Protein AF-A0A257MGF4-F1 (afdb_monomer_lite)

Sequence (141 aa):
MSKNPEFARQASEIARHQDAIRSANEDLIKLSQRFGRMVPKLSKLDPSVILNWFSLYNKIKDKAKEADSELDAISCNEQASFNPVLQLQINYYHMQRQRLCFKMEVMDDILGGMMEDLLENGSFEETQKQEMRTALDATME

pLDDT: mean 87.8, std 9.51, range [46.59, 98.0]

Structure (mmCIF, N/CA/C/O backbone):
data_AF-A0A257MGF4-F1
#
_entry.id   AF-A0A257MGF4-F1
#
loop_
_atom_site.group_PDB
_atom_site.id
_atom_site.type_symbol
_atom_site.label_atom_id
_atom_site.label_alt_id
_atom_site.label_comp_id
_atom_site.label_asym_id
_atom_site.label_entity_id
_atom_site.label_seq_id
_atom_site.pdbx_PDB_ins_code
_atom_site.Cartn_x
_atom_site.Cartn_y
_atom_site.Cartn_z
_atom_site.occupancy
_atom_site.B_iso_or_equiv
_atom_site.auth_seq_id
_atom_site.auth_comp_id
_atom_site.auth_asym_id
_atom_site.auth_atom_id
_atom_site.pdbx_PDB_model_num
ATOM 1 N N . MET A 1 1 ? 19.414 3.973 -36.225 1.00 47.19 1 MET A N 1
ATOM 2 C CA . MET A 1 1 ? 19.331 3.429 -34.855 1.00 47.19 1 MET A CA 1
ATOM 3 C C . MET A 1 1 ? 18.597 2.103 -34.924 1.00 47.19 1 MET A C 1
ATOM 5 O O . MET A 1 1 ? 17.394 2.104 -35.157 1.00 47.19 1 MET A O 1
ATOM 9 N N . SER A 1 2 ? 19.329 0.989 -34.848 1.00 46.59 2 SER A N 1
ATOM 10 C CA . SER A 1 2 ? 18.725 -0.340 -34.705 1.00 46.59 2 SER A CA 1
ATOM 11 C C . SER A 1 2 ? 17.820 -0.314 -33.471 1.00 46.59 2 SER A C 1
ATOM 13 O O . SER A 1 2 ? 18.284 0.036 -32.386 1.00 46.59 2 SER A O 1
ATOM 15 N N . LYS A 1 3 ? 16.521 -0.573 -33.646 1.00 58.97 3 LYS A N 1
ATOM 16 C CA . LYS A 1 3 ? 15.574 -0.698 -32.535 1.00 58.97 3 LYS A CA 1
ATOM 17 C C . LYS A 1 3 ? 15.984 -1.946 -31.760 1.00 58.97 3 LYS A C 1
ATOM 19 O O . LYS A 1 3 ? 15.679 -3.037 -32.219 1.00 58.97 3 LYS A O 1
ATOM 24 N N . ASN A 1 4 ? 16.706 -1.796 -30.651 1.00 73.69 4 ASN A N 1
ATOM 25 C CA . ASN A 1 4 ? 17.024 -2.924 -29.784 1.00 73.69 4 ASN A CA 1
ATOM 26 C C . ASN A 1 4 ? 15.715 -3.363 -29.087 1.00 73.69 4 ASN A C 1
ATOM 28 O O . ASN A 1 4 ? 15.204 -2.614 -28.250 1.00 73.69 4 ASN A O 1
ATOM 32 N N . PRO A 1 5 ? 15.120 -4.512 -29.457 1.00 80.12 5 PRO A N 1
ATOM 33 C CA . PRO A 1 5 ? 13.838 -4.945 -28.905 1.00 80.12 5 PRO A CA 1
ATOM 34 C C . PRO A 1 5 ? 13.924 -5.230 -27.400 1.00 80.12 5 PRO A C 1
ATOM 36 O O . PRO A 1 5 ? 12.939 -5.043 -26.690 1.00 80.12 5 PRO A O 1
ATOM 39 N N . GLU A 1 6 ? 15.100 -5.605 -26.894 1.00 81.88 6 GLU A N 1
ATOM 40 C CA . GLU A 1 6 ? 15.320 -5.844 -25.466 1.00 81.88 6 GLU A CA 1
ATOM 41 C C . GLU A 1 6 ? 15.263 -4.545 -24.665 1.00 81.88 6 GLU A C 1
ATOM 43 O O . GLU A 1 6 ? 14.635 -4.506 -23.611 1.00 81.88 6 GLU A O 1
ATOM 48 N N . PHE A 1 7 ? 15.815 -3.457 -25.211 1.00 82.75 7 PHE A N 1
ATOM 49 C CA . PHE A 1 7 ? 15.709 -2.128 -24.608 1.00 82.75 7 PHE A CA 1
ATOM 50 C C . PHE A 1 7 ? 14.246 -1.676 -24.503 1.00 82.75 7 PHE A C 1
ATOM 52 O O . PHE A 1 7 ? 13.819 -1.174 -23.467 1.00 82.75 7 PHE A O 1
ATOM 59 N N . ALA A 1 8 ? 13.458 -1.875 -25.565 1.00 85.44 8 ALA A N 1
ATOM 60 C CA . ALA A 1 8 ? 12.040 -1.517 -25.555 1.00 85.44 8 ALA A CA 1
ATOM 61 C C . ALA A 1 8 ? 11.244 -2.349 -24.532 1.00 85.44 8 ALA A C 1
ATOM 63 O O . ALA A 1 8 ? 10.363 -1.812 -23.856 1.00 85.44 8 ALA A O 1
ATOM 64 N N . ARG A 1 9 ? 11.579 -3.641 -24.392 1.00 88.00 9 ARG A N 1
ATOM 65 C CA . ARG A 1 9 ? 11.005 -4.530 -23.372 1.00 88.00 9 ARG A CA 1
ATOM 66 C C . ARG A 1 9 ? 11.340 -4.045 -21.960 1.00 88.00 9 ARG A C 1
ATOM 68 O O . ARG A 1 9 ? 10.421 -3.834 -21.179 1.00 88.00 9 ARG A O 1
ATOM 75 N N . GLN A 1 10 ? 12.616 -3.787 -21.668 1.00 87.81 10 GLN A N 1
ATOM 76 C CA . GLN A 1 10 ? 13.069 -3.288 -20.362 1.00 87.81 10 GLN A CA 1
ATOM 77 C C . GLN A 1 10 ? 12.411 -1.951 -20.002 1.00 87.81 10 GLN A C 1
ATOM 79 O O . GLN A 1 10 ? 11.887 -1.802 -18.903 1.00 87.81 10 GLN A O 1
ATOM 84 N N . ALA A 1 11 ? 12.365 -0.998 -20.937 1.00 88.50 11 ALA A N 1
ATOM 85 C CA . ALA A 1 11 ? 11.703 0.288 -20.713 1.00 88.50 11 ALA A CA 1
ATOM 86 C C . ALA A 1 11 ? 10.204 0.130 -20.400 1.00 88.50 11 ALA A C 1
ATOM 88 O O . ALA A 1 11 ? 9.669 0.827 -19.540 1.00 88.50 11 ALA A O 1
ATOM 89 N N . SER A 1 12 ? 9.523 -0.799 -21.080 1.00 90.31 12 SER A N 1
ATOM 90 C CA . SER A 1 12 ? 8.103 -1.082 -20.834 1.00 90.31 12 SER A CA 1
ATOM 91 C C . SER A 1 12 ? 7.884 -1.743 -19.471 1.00 90.31 12 SER A C 1
ATOM 93 O O . SER A 1 12 ? 6.926 -1.415 -18.773 1.00 90.31 12 SER A O 1
ATOM 95 N N . GLU A 1 13 ? 8.777 -2.649 -19.069 1.00 90.75 13 GLU A N 1
ATOM 96 C CA . GLU A 1 13 ? 8.736 -3.287 -17.752 1.00 90.75 13 GLU A CA 1
ATOM 97 C C . GLU A 1 13 ? 8.948 -2.259 -16.638 1.00 90.75 13 GLU A C 1
ATOM 99 O O . GLU A 1 13 ? 8.111 -2.165 -15.743 1.00 90.75 13 GLU A O 1
ATOM 104 N N . ILE A 1 14 ? 9.973 -1.405 -16.740 1.00 91.44 14 ILE A N 1
ATOM 105 C CA . ILE A 1 14 ? 10.212 -0.330 -15.765 1.00 91.44 14 ILE A CA 1
ATOM 106 C C . ILE A 1 14 ? 8.999 0.606 -15.677 1.00 91.44 14 ILE A C 1
ATOM 108 O O . ILE A 1 14 ? 8.562 0.934 -14.575 1.00 91.44 14 ILE A O 1
ATOM 112 N N . ALA A 1 15 ? 8.410 0.998 -16.812 1.00 92.62 15 ALA A N 1
ATOM 113 C CA . ALA A 1 15 ? 7.214 1.842 -16.829 1.00 92.62 15 ALA A CA 1
ATOM 114 C C . ALA A 1 15 ? 6.028 1.194 -16.091 1.00 92.62 15 ALA A C 1
ATOM 116 O O . ALA A 1 15 ? 5.336 1.863 -15.324 1.00 92.62 15 ALA A O 1
ATOM 117 N N . ARG A 1 16 ? 5.829 -0.121 -16.244 1.00 94.25 16 ARG A N 1
ATOM 118 C CA . ARG A 1 16 ? 4.799 -0.870 -15.506 1.00 94.25 16 ARG A CA 1
ATOM 119 C C . ARG A 1 16 ? 5.041 -0.827 -13.992 1.00 94.25 16 ARG A C 1
ATOM 121 O O . ARG A 1 16 ? 4.093 -0.608 -13.240 1.00 94.25 16 ARG A O 1
ATOM 128 N N . HIS A 1 17 ? 6.285 -0.983 -13.536 1.00 94.38 17 HIS A N 1
ATOM 129 C CA . HIS A 1 17 ? 6.614 -0.892 -12.105 1.00 94.38 17 HIS A CA 1
ATOM 130 C C . HIS A 1 17 ? 6.450 0.539 -11.567 1.00 94.38 17 HIS A C 1
ATOM 132 O O . HIS A 1 17 ? 5.933 0.736 -10.466 1.00 94.38 17 HIS A O 1
ATOM 138 N N . GLN A 1 18 ? 6.804 1.557 -12.357 1.00 95.06 18 GLN A N 1
ATOM 139 C CA . GLN A 1 18 ? 6.534 2.959 -12.014 1.00 95.06 18 GLN A CA 1
ATOM 140 C C . GLN A 1 18 ? 5.035 3.219 -11.835 1.00 95.06 18 GLN A C 1
ATOM 142 O O . GLN A 1 18 ? 4.634 3.878 -10.873 1.00 95.06 18 GLN A O 1
ATOM 147 N N . ASP A 1 19 ? 4.202 2.680 -12.726 1.00 95.75 19 ASP A N 1
ATOM 148 C CA . ASP A 1 19 ? 2.748 2.786 -12.628 1.00 95.75 19 ASP A CA 1
ATOM 149 C C . ASP A 1 19 ? 2.190 2.067 -11.396 1.00 95.75 19 ASP A C 1
ATOM 151 O O . ASP A 1 19 ? 1.300 2.603 -10.732 1.00 95.75 19 ASP A O 1
ATOM 155 N N . ALA A 1 20 ? 2.748 0.910 -11.032 1.00 96.19 20 ALA A N 1
ATOM 156 C CA . ALA A 1 20 ? 2.378 0.201 -9.810 1.00 96.19 20 ALA A CA 1
ATOM 157 C C . ALA A 1 20 ? 2.660 1.046 -8.554 1.00 96.19 20 ALA A C 1
ATOM 159 O O . ALA A 1 20 ? 1.764 1.248 -7.730 1.00 96.19 20 ALA A O 1
ATOM 160 N N . ILE A 1 21 ? 3.860 1.631 -8.437 1.00 97.06 21 ILE A N 1
ATOM 161 C CA 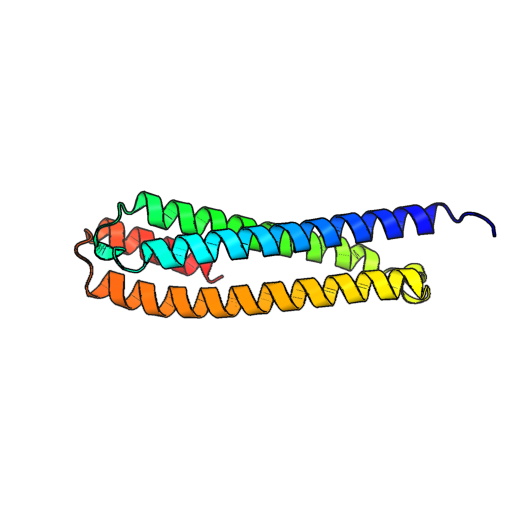. ILE A 1 21 ? 4.219 2.506 -7.307 1.00 97.06 21 ILE A CA 1
ATOM 162 C C . ILE A 1 21 ? 3.412 3.806 -7.305 1.00 97.06 21 ILE A C 1
ATOM 164 O O . ILE A 1 21 ? 3.033 4.306 -6.238 1.00 97.06 21 ILE A O 1
ATOM 168 N N . ARG A 1 22 ? 3.110 4.365 -8.480 1.00 95.88 22 ARG A N 1
ATOM 169 C CA . ARG A 1 22 ? 2.223 5.526 -8.612 1.00 95.88 22 ARG A CA 1
ATOM 170 C C . ARG A 1 22 ? 0.820 5.203 -8.101 1.00 95.88 22 ARG A C 1
ATOM 172 O O . ARG A 1 22 ? 0.294 5.950 -7.277 1.00 95.88 22 ARG A O 1
ATOM 179 N N . SER A 1 23 ? 0.251 4.070 -8.513 1.00 96.69 23 SER A N 1
ATOM 180 C CA . SER A 1 23 ? -1.054 3.606 -8.033 1.00 96.69 23 SER A CA 1
ATOM 181 C C . SER A 1 23 ? -1.046 3.368 -6.522 1.00 96.69 23 SER A C 1
ATOM 183 O O . SER A 1 23 ? -1.961 3.814 -5.837 1.00 96.69 23 SER A O 1
ATOM 185 N N . ALA A 1 24 ? -0.006 2.726 -5.982 1.00 97.56 24 ALA A N 1
ATOM 186 C CA . ALA A 1 24 ? 0.134 2.500 -4.543 1.00 97.56 24 ALA A CA 1
ATOM 187 C C . ALA A 1 24 ? 0.196 3.823 -3.755 1.00 97.56 24 ALA A C 1
ATOM 189 O O . ALA A 1 24 ? -0.445 3.965 -2.714 1.00 97.56 24 ALA A O 1
ATOM 190 N N . ASN A 1 25 ? 0.898 4.831 -4.281 1.00 97.00 25 ASN A N 1
ATOM 191 C CA . ASN A 1 25 ? 0.919 6.181 -3.714 1.00 97.00 25 ASN A CA 1
ATOM 192 C C . ASN A 1 25 ? -0.467 6.836 -3.686 1.00 97.00 25 ASN A C 1
ATOM 194 O O . ASN A 1 25 ? -0.823 7.467 -2.689 1.00 97.00 25 ASN A O 1
ATOM 198 N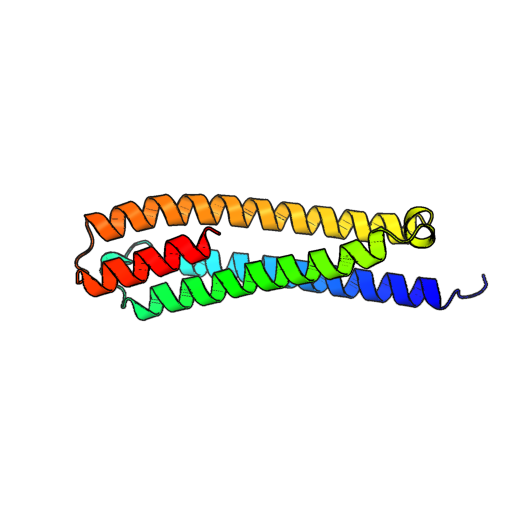 N . GLU A 1 26 ? -1.228 6.737 -4.774 1.00 97.19 26 GLU A N 1
ATOM 199 C CA . GLU A 1 26 ? -2.583 7.289 -4.847 1.00 97.19 26 GLU A CA 1
ATOM 200 C C . GLU A 1 26 ? -3.536 6.576 -3.885 1.00 97.19 26 GLU A C 1
ATOM 202 O O . GLU A 1 26 ? -4.326 7.231 -3.199 1.00 97.19 26 GLU A O 1
ATOM 207 N N . ASP A 1 27 ? -3.439 5.250 -3.802 1.00 97.94 27 ASP A N 1
ATOM 208 C CA . ASP A 1 27 ? -4.232 4.437 -2.885 1.00 97.94 27 ASP A CA 1
ATOM 209 C C . ASP A 1 27 ? -3.916 4.795 -1.429 1.00 97.94 27 ASP A C 1
ATOM 211 O O . ASP A 1 27 ? -4.844 5.016 -0.648 1.00 97.94 27 ASP A O 1
ATOM 215 N N . LEU A 1 28 ? -2.636 4.978 -1.076 1.00 98.00 28 LEU A N 1
ATOM 216 C CA . LEU A 1 28 ? -2.237 5.395 0.271 1.00 98.00 28 LEU A CA 1
ATOM 217 C C . LEU A 1 28 ? -2.772 6.784 0.625 1.00 98.00 28 LEU A C 1
ATOM 219 O O . LEU A 1 28 ? -3.245 6.993 1.738 1.00 98.00 28 LEU A O 1
ATOM 223 N N . ILE A 1 29 ? -2.754 7.731 -0.317 1.00 97.25 29 ILE A N 1
ATOM 224 C CA . ILE A 1 29 ? -3.324 9.072 -0.104 1.00 97.25 29 ILE A CA 1
ATOM 225 C C . ILE A 1 29 ? -4.833 8.986 0.155 1.00 97.25 29 ILE A C 1
ATOM 227 O O . ILE A 1 29 ? -5.351 9.624 1.071 1.00 97.25 29 ILE A O 1
ATOM 231 N N . LYS A 1 30 ? -5.568 8.198 -0.635 1.00 97.88 30 LYS A N 1
ATOM 232 C CA . LYS A 1 30 ? -7.016 8.021 -0.431 1.00 97.88 30 LYS A CA 1
ATOM 233 C C . LYS A 1 30 ? -7.298 7.342 0.909 1.00 97.88 30 LYS A C 1
ATOM 235 O O . LYS A 1 30 ? -8.239 7.720 1.615 1.00 97.88 30 LYS A O 1
ATOM 240 N N . LEU A 1 31 ? -6.482 6.351 1.262 1.00 97.19 31 LEU A N 1
ATOM 241 C CA . LEU A 1 31 ? -6.621 5.582 2.489 1.00 97.19 31 LEU A CA 1
ATOM 242 C C . LEU A 1 31 ? -6.306 6.426 3.732 1.00 97.19 31 LEU A C 1
ATOM 244 O O . LEU A 1 31 ? -7.075 6.374 4.694 1.00 97.19 31 LEU A O 1
ATOM 248 N N . SER A 1 32 ? -5.275 7.274 3.681 1.00 96.19 32 SER A N 1
ATOM 249 C CA . SER A 1 32 ? -4.927 8.217 4.752 1.00 96.19 32 SER A CA 1
ATOM 250 C C . SER A 1 32 ? -5.992 9.299 4.936 1.00 96.19 32 SER A C 1
ATOM 252 O O . SER A 1 32 ? -6.392 9.598 6.058 1.00 96.19 32 SER A O 1
ATOM 254 N N . GLN A 1 33 ? -6.562 9.826 3.849 1.00 96.00 33 GLN A N 1
ATOM 255 C CA . GLN A 1 33 ? -7.702 10.746 3.927 1.00 96.00 33 GLN A CA 1
ATOM 256 C C . GLN A 1 33 ? -8.933 10.084 4.554 1.00 96.00 33 GLN A C 1
ATOM 258 O O . GLN A 1 33 ? -9.666 10.712 5.322 1.00 96.00 33 GLN A O 1
ATOM 263 N N . ARG A 1 34 ? -9.195 8.812 4.220 1.00 94.50 34 ARG A N 1
ATOM 264 C CA . ARG A 1 34 ? -10.267 8.037 4.856 1.00 94.50 34 ARG A CA 1
ATOM 265 C C . ARG A 1 34 ? -9.981 7.849 6.342 1.00 94.50 34 ARG A C 1
ATOM 267 O O . ARG A 1 34 ? -10.898 8.055 7.131 1.00 94.50 34 ARG A O 1
ATOM 274 N N . PHE A 1 35 ? -8.743 7.525 6.704 1.00 92.81 35 PHE A N 1
ATOM 275 C CA . PHE A 1 35 ? -8.309 7.399 8.091 1.00 92.81 35 PHE A CA 1
ATOM 276 C C . PHE A 1 35 ? -8.541 8.690 8.877 1.00 92.81 35 PHE A C 1
ATOM 278 O O . PHE A 1 35 ? -9.243 8.661 9.882 1.00 92.81 35 PHE A O 1
ATOM 285 N N . GLY A 1 36 ? -8.114 9.839 8.345 1.00 92.44 36 GLY A N 1
ATOM 286 C CA . GLY A 1 36 ? -8.350 11.159 8.944 1.00 92.44 36 GLY A CA 1
ATOM 287 C C . GLY A 1 36 ? -9.823 11.444 9.269 1.00 92.44 36 GLY A C 1
ATOM 288 O O . GLY A 1 36 ? -10.133 12.058 10.284 1.00 92.44 36 GLY A O 1
ATOM 289 N N . ARG A 1 37 ? -10.761 10.945 8.450 1.00 92.00 37 ARG A N 1
ATOM 290 C CA . ARG A 1 37 ? -12.214 11.054 8.705 1.00 92.00 37 ARG A CA 1
ATOM 291 C C . ARG A 1 37 ? -12.744 10.044 9.729 1.00 92.00 37 ARG A C 1
ATOM 293 O O . ARG A 1 37 ? -13.843 10.232 10.255 1.00 92.00 37 ARG A O 1
ATOM 300 N N . MET A 1 38 ? -12.025 8.950 9.961 1.00 89.56 38 MET A N 1
ATOM 301 C CA . MET A 1 38 ? -12.363 7.922 10.948 1.00 89.56 38 MET A CA 1
ATOM 302 C C . MET A 1 38 ? -11.859 8.287 12.346 1.00 89.56 38 MET A C 1
ATOM 304 O O . MET A 1 38 ? -12.590 8.052 13.305 1.00 89.56 38 MET A O 1
ATOM 308 N N . VAL A 1 39 ? -10.683 8.920 12.448 1.00 87.19 39 VAL A N 1
ATOM 309 C CA . VAL A 1 39 ? -10.008 9.278 13.712 1.00 87.19 39 VAL A CA 1
ATOM 310 C C . VAL A 1 39 ? -10.943 9.869 14.779 1.00 87.19 39 VAL A C 1
ATOM 312 O O . VAL A 1 39 ? -10.995 9.315 15.874 1.00 87.19 39 VAL A O 1
ATOM 315 N N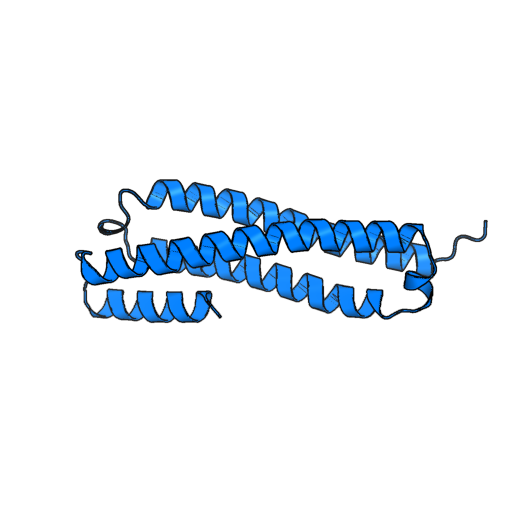 . PRO A 1 40 ? -11.771 10.900 14.506 1.00 86.56 40 PRO A N 1
ATOM 316 C CA . PRO A 1 40 ? -12.554 11.553 15.565 1.00 86.56 40 PRO A CA 1
ATOM 317 C C . PRO A 1 40 ? -13.657 10.680 16.177 1.00 86.56 40 PRO A C 1
ATOM 319 O O . PRO A 1 40 ? -14.271 11.051 17.174 1.00 86.56 40 PRO A O 1
ATOM 322 N N . LYS A 1 41 ? -13.973 9.548 15.544 1.00 87.25 41 LYS A N 1
ATOM 323 C CA . LYS A 1 41 ? -15.060 8.647 15.936 1.00 87.25 41 LYS A CA 1
ATOM 324 C C . LYS A 1 41 ? -14.587 7.212 16.123 1.00 87.25 41 LYS A C 1
ATOM 326 O O . LYS A 1 41 ? -15.428 6.321 16.179 1.00 87.25 41 LYS A O 1
ATOM 331 N N . LEU A 1 42 ? -13.275 6.988 16.194 1.00 82.81 42 LEU A N 1
ATOM 332 C CA . LEU A 1 42 ? -12.693 5.656 16.076 1.00 82.81 42 LEU A CA 1
ATOM 333 C C . LEU A 1 42 ? -13.166 4.717 17.195 1.00 82.81 42 LEU A C 1
ATOM 335 O O . LEU A 1 42 ? -13.552 3.600 16.890 1.00 82.81 42 LEU A O 1
ATOM 339 N N . SER A 1 43 ? -13.326 5.212 18.428 1.00 80.56 43 SER A N 1
ATOM 340 C CA . SER A 1 43 ? -13.896 4.462 19.567 1.00 80.56 43 SER A CA 1
ATOM 341 C C . SER A 1 43 ? -15.364 4.042 19.412 1.00 80.56 43 SER A C 1
ATOM 343 O O . SER A 1 43 ? -15.857 3.226 20.185 1.00 80.56 43 SER A O 1
ATOM 345 N N . LYS A 1 44 ? -16.078 4.618 18.440 1.00 83.38 44 LYS A N 1
ATOM 346 C CA . LYS A 1 44 ? -17.487 4.330 18.131 1.00 83.38 44 LYS A CA 1
ATOM 347 C C . LYS A 1 44 ? -17.652 3.601 16.798 1.00 83.38 44 LYS A C 1
ATOM 349 O O . LYS A 1 44 ? -18.784 3.367 16.378 1.00 83.38 44 LYS A O 1
ATOM 354 N N . LEU A 1 45 ? -16.557 3.343 16.081 1.00 84.50 45 LEU A N 1
ATOM 355 C CA . LEU A 1 45 ? -16.617 2.603 14.829 1.00 84.50 45 LEU A CA 1
ATOM 356 C C . LEU A 1 45 ? -16.804 1.123 15.111 1.00 84.50 45 LEU A C 1
ATOM 358 O O . LEU A 1 45 ? -16.323 0.595 16.105 1.00 84.50 45 LEU A O 1
ATOM 362 N N . ASP A 1 46 ? -17.476 0.458 14.183 1.00 87.69 46 ASP A N 1
ATOM 363 C CA . ASP A 1 46 ? -17.491 -0.992 14.163 1.00 87.69 46 ASP A CA 1
ATOM 364 C C . ASP A 1 46 ? -16.057 -1.515 13.916 1.00 87.69 46 ASP A C 1
ATOM 366 O O . ASP A 1 46 ? -15.400 -1.032 12.980 1.00 87.69 46 ASP A O 1
ATOM 370 N N . PRO A 1 47 ? -15.559 -2.483 14.710 1.00 87.00 47 PRO A N 1
ATOM 371 C CA . PRO A 1 47 ? -14.215 -3.041 14.549 1.00 87.00 47 PRO A CA 1
ATOM 372 C C . PRO A 1 47 ? -13.914 -3.535 13.130 1.00 87.00 47 PRO A C 1
ATOM 374 O O . PRO A 1 47 ? -12.799 -3.355 12.637 1.00 87.00 47 PRO A O 1
ATOM 377 N N . SER A 1 48 ? -14.909 -4.068 12.410 1.00 90.25 48 SER A N 1
ATOM 378 C CA . SER A 1 48 ? -14.733 -4.538 11.028 1.00 90.25 48 SER A CA 1
ATOM 379 C C . SER A 1 48 ? -14.295 -3.425 10.073 1.00 90.25 48 SER A C 1
ATOM 381 O O . SER A 1 48 ? -13.573 -3.678 9.108 1.00 90.25 48 SER A O 1
ATOM 383 N N . VAL A 1 49 ? -14.674 -2.172 10.345 1.00 91.19 49 VAL A N 1
ATOM 384 C CA . VAL A 1 49 ? -14.261 -1.015 9.541 1.00 91.19 49 VAL A CA 1
ATOM 385 C C . VAL A 1 49 ? -12.766 -0.751 9.707 1.00 91.19 49 VAL A C 1
ATOM 387 O O . VAL A 1 49 ? -12.098 -0.421 8.723 1.00 91.19 49 VAL A O 1
ATOM 390 N N . ILE A 1 50 ? -12.256 -0.913 10.929 1.00 89.06 50 ILE A N 1
ATOM 391 C CA . ILE A 1 50 ? -10.846 -0.729 11.289 1.00 89.06 50 ILE A CA 1
ATOM 392 C C . ILE A 1 50 ? -10.018 -1.865 10.678 1.00 89.06 50 ILE A C 1
ATOM 394 O O . ILE A 1 50 ? -9.067 -1.607 9.944 1.00 89.06 50 ILE A O 1
ATOM 398 N N . LEU A 1 51 ? -10.450 -3.115 10.858 1.00 91.06 51 LEU A N 1
ATOM 399 C CA . LEU A 1 51 ? -9.792 -4.294 10.284 1.00 91.06 51 LEU A CA 1
ATOM 400 C C . LEU A 1 51 ? -9.763 -4.259 8.751 1.00 91.06 51 LEU A C 1
ATOM 402 O O . LEU A 1 51 ? -8.738 -4.536 8.127 1.00 91.06 51 LEU A O 1
ATOM 406 N N . ASN A 1 52 ? -10.862 -3.843 8.115 1.00 94.81 52 ASN A N 1
ATOM 407 C CA . ASN A 1 52 ? -10.882 -3.648 6.668 1.00 94.81 52 ASN A CA 1
ATOM 408 C C . ASN A 1 52 ? -9.907 -2.542 6.231 1.00 94.81 52 ASN A C 1
ATOM 410 O O . ASN A 1 52 ? -9.319 -2.633 5.154 1.00 94.81 52 ASN A O 1
ATOM 414 N N . TRP A 1 53 ? -9.741 -1.486 7.030 1.00 95.00 53 TRP A N 1
ATOM 415 C CA . TRP A 1 53 ? -8.754 -0.450 6.739 1.00 95.00 53 TRP A CA 1
ATOM 416 C C . TRP A 1 53 ? -7.326 -1.014 6.796 1.00 95.00 53 TRP A C 1
ATOM 418 O O . TRP A 1 53 ? -6.582 -0.803 5.839 1.00 95.00 53 TRP A O 1
ATOM 428 N N . PHE A 1 54 ? -6.984 -1.810 7.819 1.00 94.31 54 PHE A N 1
ATOM 429 C CA . PHE A 1 54 ? -5.688 -2.502 7.901 1.00 94.31 54 PHE A CA 1
ATOM 430 C C . PHE A 1 54 ? -5.447 -3.420 6.700 1.00 94.31 54 PHE A C 1
ATOM 432 O O . PHE A 1 54 ? -4.400 -3.348 6.064 1.00 94.31 54 PHE A O 1
ATOM 439 N N . SER A 1 55 ? -6.450 -4.209 6.300 1.00 95.94 55 SER A N 1
ATOM 440 C CA . SER A 1 55 ? -6.349 -5.067 5.111 1.00 95.94 55 SER A CA 1
ATOM 441 C C . SER A 1 55 ? -6.048 -4.274 3.833 1.00 95.94 55 SER A C 1
ATOM 443 O O . SER A 1 55 ? -5.237 -4.698 3.009 1.00 95.94 55 SER A O 1
ATOM 445 N N . LEU A 1 56 ? -6.686 -3.113 3.650 1.00 97.31 56 LEU A N 1
ATOM 446 C CA . LEU A 1 56 ? -6.410 -2.244 2.505 1.00 97.31 56 LEU A CA 1
ATOM 447 C C . LEU A 1 56 ? -5.002 -1.655 2.564 1.00 97.31 56 LEU A C 1
ATOM 449 O O . LEU A 1 56 ? -4.364 -1.540 1.521 1.00 97.31 56 LEU A O 1
ATOM 453 N N . TYR A 1 57 ? -4.524 -1.300 3.754 1.00 97.38 57 TYR A N 1
ATOM 454 C CA . TYR A 1 57 ? -3.182 -0.766 3.929 1.00 97.38 57 TYR A CA 1
ATOM 455 C C . TYR A 1 57 ? -2.110 -1.822 3.623 1.00 97.38 57 TYR A C 1
ATOM 457 O O . TYR A 1 57 ? -1.226 -1.562 2.807 1.00 97.38 57 TYR A O 1
ATOM 465 N N . ASN A 1 58 ? -2.266 -3.047 4.133 1.00 96.44 58 ASN A N 1
ATOM 466 C CA . ASN A 1 58 ? -1.367 -4.165 3.825 1.00 96.44 58 ASN A CA 1
ATOM 467 C C . ASN A 1 58 ? -1.324 -4.479 2.329 1.00 96.44 58 ASN A C 1
ATOM 469 O O . ASN A 1 58 ? -0.243 -4.590 1.765 1.00 96.44 58 ASN A O 1
ATOM 473 N N . LYS A 1 59 ? -2.467 -4.453 1.628 1.00 96.94 59 LYS A N 1
ATOM 474 C CA . LYS A 1 59 ? -2.485 -4.601 0.159 1.00 96.94 59 LYS A CA 1
ATOM 475 C C . LYS A 1 59 ? -1.647 -3.546 -0.570 1.00 96.94 59 LYS A C 1
ATOM 477 O O . LYS A 1 59 ? -1.148 -3.817 -1.659 1.00 96.94 59 LYS A O 1
ATOM 482 N N . ILE A 1 60 ? -1.521 -2.335 -0.027 1.00 97.31 60 ILE A N 1
ATOM 483 C CA . ILE A 1 60 ? -0.661 -1.293 -0.606 1.00 97.31 60 ILE A CA 1
ATOM 484 C C . ILE A 1 60 ? 0.812 -1.612 -0.323 1.00 97.31 60 ILE A C 1
ATOM 486 O O . ILE A 1 60 ? 1.630 -1.486 -1.237 1.00 97.31 60 ILE A O 1
ATOM 490 N N . LYS A 1 61 ? 1.147 -2.049 0.903 1.00 95.31 61 LYS A N 1
ATOM 491 C CA . LYS A 1 61 ? 2.502 -2.507 1.262 1.00 95.31 61 LYS A CA 1
ATOM 492 C C . LYS A 1 61 ? 2.938 -3.667 0.361 1.00 95.31 61 LYS A C 1
ATOM 494 O O . LYS A 1 61 ? 4.022 -3.607 -0.212 1.00 95.31 61 LYS A O 1
ATOM 499 N N . ASP A 1 62 ? 2.071 -4.657 0.163 1.00 94.88 62 ASP A N 1
ATOM 500 C CA . ASP A 1 62 ? 2.336 -5.842 -0.658 1.00 94.88 62 ASP A CA 1
ATOM 501 C C . ASP A 1 62 ? 2.608 -5.474 -2.118 1.00 94.88 62 ASP A C 1
ATOM 503 O O . ASP A 1 62 ? 3.632 -5.870 -2.667 1.00 94.88 62 ASP A O 1
ATOM 507 N N . LYS A 1 63 ? 1.759 -4.632 -2.727 1.00 93.69 63 LYS A N 1
ATOM 508 C CA . LYS A 1 63 ? 1.981 -4.131 -4.096 1.00 93.69 63 LYS A CA 1
ATOM 509 C C . LYS A 1 63 ? 3.321 -3.409 -4.246 1.00 93.69 63 LYS A C 1
ATOM 511 O O . LYS A 1 63 ? 3.960 -3.510 -5.289 1.00 93.69 63 LYS A O 1
ATOM 516 N N . ALA A 1 64 ? 3.732 -2.644 -3.233 1.00 94.12 64 ALA A N 1
ATOM 517 C CA . ALA A 1 64 ? 5.013 -1.947 -3.257 1.00 94.12 64 ALA A CA 1
ATOM 518 C C . ALA A 1 64 ? 6.196 -2.923 -3.139 1.00 94.12 64 ALA A C 1
ATOM 520 O O . ALA A 1 64 ? 7.155 -2.795 -3.894 1.00 94.12 64 ALA A O 1
ATOM 521 N N . LYS A 1 65 ? 6.101 -3.918 -2.243 1.00 93.44 65 LYS A N 1
ATOM 522 C CA . LYS A 1 65 ? 7.104 -4.986 -2.077 1.00 93.44 65 LYS A CA 1
ATOM 523 C C . LYS A 1 65 ? 7.246 -5.839 -3.349 1.00 93.44 65 LYS A C 1
ATOM 525 O O . LYS A 1 65 ? 8.363 -6.176 -3.741 1.00 93.44 65 LYS A O 1
ATOM 530 N N . GLU A 1 66 ? 6.133 -6.161 -4.010 1.00 93.00 66 GLU A N 1
ATOM 531 C CA . GLU A 1 66 ? 6.115 -6.896 -5.283 1.00 93.00 66 GLU A CA 1
ATOM 532 C C . GLU A 1 66 ? 6.810 -6.096 -6.393 1.00 93.00 66 GLU A C 1
ATOM 534 O O . GLU A 1 66 ? 7.718 -6.612 -7.042 1.00 93.00 66 GLU A O 1
ATOM 539 N N . ALA A 1 67 ? 6.462 -4.813 -6.548 1.00 92.00 67 ALA A N 1
ATOM 540 C CA . ALA A 1 67 ? 7.086 -3.947 -7.545 1.00 92.00 67 ALA A CA 1
ATOM 541 C C . ALA A 1 67 ? 8.605 -3.792 -7.337 1.00 92.00 67 ALA A C 1
ATOM 543 O O . ALA A 1 67 ? 9.345 -3.778 -8.321 1.00 92.00 67 ALA A O 1
ATOM 544 N N . ASP A 1 68 ? 9.073 -3.722 -6.083 1.00 90.56 68 ASP A N 1
ATOM 545 C CA . ASP 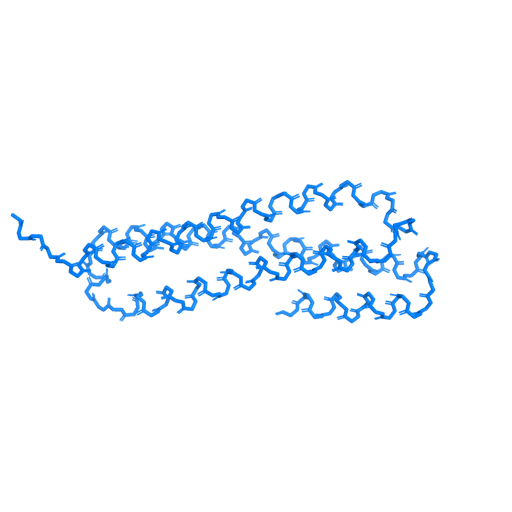A 1 68 ? 10.508 -3.673 -5.769 1.00 90.56 68 ASP A CA 1
ATOM 546 C C . ASP A 1 68 ? 11.213 -4.971 -6.170 1.00 90.56 68 ASP A C 1
ATOM 548 O O . ASP A 1 68 ? 12.221 -4.938 -6.872 1.00 90.56 68 ASP A O 1
ATOM 552 N N . SER A 1 69 ? 10.643 -6.114 -5.778 1.00 89.00 69 SER A N 1
ATOM 553 C CA . SER A 1 69 ? 11.222 -7.434 -6.054 1.00 89.00 69 SER A CA 1
ATOM 554 C C . SER A 1 69 ? 11.371 -7.687 -7.558 1.00 89.00 69 SER A C 1
ATOM 556 O O . SER A 1 69 ? 12.369 -8.250 -8.009 1.00 89.00 69 SER A O 1
ATOM 558 N N . GLU A 1 70 ? 10.386 -7.256 -8.351 1.00 87.19 70 GLU A N 1
ATOM 559 C CA . GLU A 1 70 ? 10.431 -7.376 -9.808 1.00 87.19 70 GLU A CA 1
ATOM 560 C C . GLU A 1 70 ? 11.416 -6.382 -10.453 1.00 87.19 70 GLU A C 1
ATOM 562 O O . GLU A 1 70 ? 12.088 -6.733 -11.427 1.00 87.19 70 GLU A O 1
ATOM 567 N N . LEU A 1 71 ? 11.541 -5.158 -9.922 1.00 86.38 71 LEU A N 1
ATOM 568 C CA . LEU A 1 71 ? 12.472 -4.163 -10.461 1.00 86.38 71 LEU A CA 1
ATOM 569 C C . LEU A 1 71 ? 13.935 -4.474 -10.123 1.00 86.38 71 LEU A C 1
ATOM 571 O O . LEU A 1 71 ? 14.811 -4.204 -10.950 1.00 86.38 71 LEU A O 1
ATOM 575 N N . ASP A 1 72 ? 14.223 -5.050 -8.957 1.00 83.62 72 ASP A N 1
ATOM 576 C CA . ASP A 1 72 ? 15.583 -5.452 -8.574 1.00 83.62 72 ASP A CA 1
ATOM 577 C C . ASP A 1 72 ? 16.176 -6.426 -9.602 1.00 83.62 72 ASP A C 1
ATOM 579 O O . ASP A 1 72 ? 17.316 -6.261 -10.044 1.00 83.62 72 ASP A O 1
ATOM 583 N N . ALA A 1 73 ? 15.365 -7.365 -10.102 1.00 79.31 73 ALA A N 1
ATOM 584 C CA . ALA A 1 73 ? 15.767 -8.286 -11.165 1.00 79.31 73 ALA A CA 1
ATOM 585 C C . ALA A 1 73 ? 16.171 -7.567 -12.471 1.00 79.31 73 ALA A C 1
ATOM 587 O O . ALA A 1 73 ? 17.048 -8.042 -13.198 1.00 79.31 73 ALA A O 1
ATOM 588 N N . ILE A 1 74 ? 15.560 -6.416 -12.772 1.00 75.81 74 ILE A N 1
ATOM 589 C CA . ILE A 1 74 ? 15.860 -5.595 -13.957 1.00 75.81 74 ILE A CA 1
ATOM 590 C C . ILE A 1 74 ? 17.085 -4.706 -13.705 1.00 75.81 74 ILE A C 1
ATOM 592 O O . ILE A 1 74 ? 17.925 -4.546 -14.592 1.00 75.81 74 ILE A O 1
ATOM 596 N N . SER A 1 75 ? 17.210 -4.156 -12.498 1.00 70.12 75 SER A N 1
ATOM 597 C CA . SER A 1 75 ? 18.275 -3.220 -12.115 1.00 70.12 75 SER A CA 1
ATOM 598 C C . SER A 1 75 ? 19.640 -3.899 -11.974 1.00 70.12 75 SER A C 1
ATOM 600 O O . SER A 1 75 ? 20.671 -3.273 -12.207 1.00 70.12 75 SER A O 1
ATOM 602 N N . CYS A 1 76 ? 19.671 -5.200 -11.670 1.00 70.62 76 CYS A N 1
ATOM 603 C CA . CYS A 1 76 ? 20.899 -6.000 -11.676 1.00 70.62 76 CYS A CA 1
ATOM 604 C C . CYS A 1 76 ? 21.415 -6.346 -13.089 1.00 70.62 76 CYS A C 1
ATOM 606 O O . CYS A 1 76 ? 22.479 -6.951 -13.216 1.00 70.62 76 CYS A O 1
ATOM 608 N N . ASN A 1 77 ? 20.698 -5.984 -14.159 1.00 74.50 77 ASN A N 1
ATOM 609 C CA . ASN A 1 77 ? 21.148 -6.219 -15.529 1.00 74.50 77 ASN A CA 1
ATOM 610 C C . ASN A 1 77 ? 22.136 -5.126 -15.974 1.00 74.50 77 ASN A C 1
ATOM 612 O O . ASN A 1 77 ? 21.753 -3.972 -16.167 1.00 74.50 77 ASN A O 1
ATOM 616 N N . GLU A 1 78 ? 23.397 -5.502 -16.213 1.00 66.50 78 GLU A N 1
ATOM 617 C CA . GLU A 1 78 ? 24.469 -4.584 -16.627 1.00 66.50 78 GLU A CA 1
ATOM 618 C C . GLU A 1 78 ? 24.082 -3.703 -17.829 1.00 66.50 78 GLU A C 1
ATOM 620 O O . GLU A 1 78 ? 24.403 -2.516 -17.856 1.00 66.50 78 GLU A O 1
ATOM 625 N N . GLN A 1 79 ? 23.326 -4.225 -18.800 1.00 67.69 79 GLN A N 1
ATOM 626 C CA . GLN A 1 79 ? 22.920 -3.447 -19.977 1.00 67.69 79 GLN A CA 1
ATOM 627 C C . GLN A 1 79 ? 21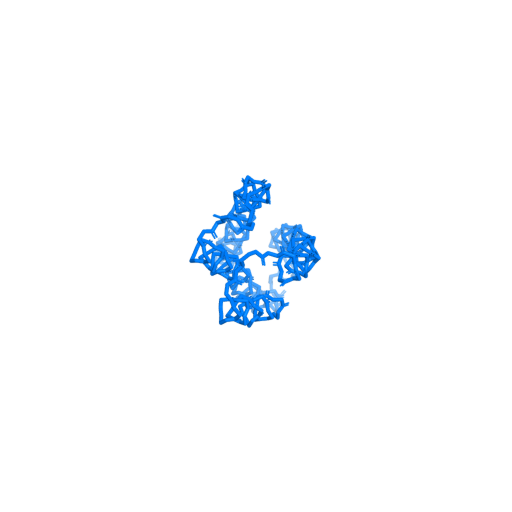.931 -2.321 -19.648 1.00 67.69 79 GLN A C 1
ATOM 629 O O . GLN A 1 79 ? 21.983 -1.258 -20.275 1.00 67.69 79 GLN A O 1
ATOM 634 N N . ALA A 1 80 ? 21.052 -2.531 -18.665 1.00 65.31 80 ALA A N 1
ATOM 635 C CA . ALA A 1 80 ? 20.149 -1.493 -18.178 1.00 65.31 80 ALA A CA 1
ATOM 636 C C . ALA A 1 80 ? 20.928 -0.429 -17.391 1.00 65.31 80 ALA A C 1
ATOM 638 O O . ALA A 1 80 ? 20.696 0.769 -17.564 1.00 65.31 80 ALA A O 1
ATOM 639 N N . SER A 1 81 ? 21.925 -0.869 -16.621 1.00 68.06 81 SER A N 1
ATOM 640 C CA . SER A 1 81 ? 22.791 -0.017 -15.808 1.00 68.06 81 SER A CA 1
ATOM 641 C C . SER A 1 81 ? 23.708 0.892 -16.620 1.00 68.06 81 SER A C 1
ATOM 643 O O . SER A 1 81 ? 24.069 1.949 -16.124 1.00 68.06 81 SER A O 1
ATOM 645 N N . PHE A 1 82 ? 24.072 0.557 -17.860 1.00 74.94 82 PHE A N 1
ATOM 646 C CA . PHE A 1 82 ? 24.880 1.446 -18.713 1.00 74.94 82 PHE A CA 1
ATOM 647 C C . PHE A 1 82 ? 24.050 2.316 -19.666 1.00 74.94 82 PHE A C 1
ATOM 649 O O . PHE A 1 82 ? 24.610 3.157 -20.373 1.00 74.94 82 PHE A O 1
ATOM 656 N N . ASN A 1 83 ? 22.722 2.150 -19.699 1.00 85.31 83 ASN A N 1
ATOM 657 C CA . ASN A 1 83 ? 21.855 2.944 -20.558 1.00 85.31 83 ASN A CA 1
ATOM 658 C C . ASN A 1 83 ? 21.297 4.181 -19.821 1.00 85.31 83 ASN A C 1
ATOM 660 O O . ASN A 1 83 ? 20.492 4.023 -18.901 1.00 85.31 83 ASN A O 1
ATOM 664 N N . PRO A 1 84 ? 21.611 5.417 -20.262 1.00 87.00 84 PRO A N 1
ATOM 665 C CA . PRO A 1 84 ? 21.171 6.630 -19.568 1.00 87.00 84 PRO A CA 1
ATOM 666 C C . PRO A 1 84 ? 19.649 6.792 -19.468 1.00 87.00 84 PRO A C 1
ATOM 668 O O . PRO A 1 84 ? 19.147 7.354 -18.498 1.00 87.00 84 PRO A O 1
ATOM 671 N N . VAL A 1 85 ? 18.895 6.310 -20.461 1.00 88.00 85 VAL A N 1
ATOM 672 C CA . VAL A 1 85 ? 17.429 6.428 -20.474 1.00 88.00 85 VAL A CA 1
ATOM 673 C C . VAL A 1 85 ? 16.804 5.462 -19.472 1.00 88.00 85 VAL A C 1
ATOM 675 O O . VAL A 1 85 ? 15.928 5.867 -18.711 1.00 88.00 85 VAL A O 1
ATOM 678 N N . LEU A 1 86 ? 17.273 4.210 -19.430 1.00 87.50 86 LEU A N 1
ATOM 679 C CA . LEU A 1 86 ? 16.781 3.231 -18.454 1.00 87.50 86 LEU A CA 1
ATOM 680 C C . LEU A 1 86 ? 17.182 3.632 -17.035 1.00 87.50 86 LEU A C 1
ATOM 682 O O . LEU A 1 86 ? 16.341 3.586 -16.144 1.00 87.50 86 LEU A O 1
ATOM 686 N N . GLN A 1 87 ? 18.405 4.134 -16.835 1.00 88.31 87 GLN A N 1
ATOM 687 C CA . GLN A 1 87 ? 18.821 4.692 -15.547 1.00 88.31 87 GLN A CA 1
ATOM 688 C C . GLN A 1 87 ? 17.908 5.830 -15.079 1.00 88.31 87 GLN A C 1
ATOM 690 O O . GLN A 1 87 ? 17.506 5.853 -13.920 1.00 88.31 87 GLN A O 1
ATOM 695 N N . LEU A 1 88 ? 17.542 6.770 -15.960 1.00 90.94 88 LEU A N 1
ATOM 696 C CA . LEU A 1 88 ? 16.603 7.842 -15.608 1.00 90.94 88 LEU A CA 1
ATOM 697 C C . LEU A 1 88 ? 15.239 7.289 -15.170 1.00 90.94 88 LEU A C 1
ATOM 699 O O . LEU A 1 88 ? 14.653 7.795 -14.213 1.00 90.94 88 LEU A O 1
ATOM 703 N N . GLN A 1 89 ? 14.743 6.243 -15.834 1.00 91.56 89 GLN A N 1
ATOM 704 C CA . GLN A 1 89 ? 13.487 5.592 -15.458 1.00 91.56 89 GLN A CA 1
ATOM 705 C C . GLN A 1 89 ? 13.600 4.847 -14.116 1.00 91.56 89 GLN A C 1
ATOM 707 O O . GLN A 1 89 ? 12.724 4.988 -13.262 1.00 91.56 89 GLN A O 1
ATOM 712 N N . ILE A 1 90 ? 14.689 4.118 -13.885 1.00 90.69 90 ILE A N 1
ATOM 713 C CA . ILE A 1 90 ? 14.959 3.438 -12.609 1.00 90.69 90 ILE A CA 1
ATOM 714 C C . ILE A 1 90 ? 15.068 4.465 -11.469 1.00 90.69 90 ILE A C 1
ATOM 716 O O . ILE A 1 90 ? 14.415 4.332 -10.437 1.00 90.69 90 ILE A O 1
ATOM 720 N N . ASN A 1 91 ? 15.784 5.570 -11.680 1.00 91.38 91 ASN A N 1
ATOM 721 C CA . ASN A 1 91 ? 15.892 6.647 -10.693 1.00 91.38 91 ASN A CA 1
ATOM 722 C C . ASN A 1 91 ? 14.534 7.292 -10.386 1.00 91.38 91 ASN A C 1
ATOM 724 O O . ASN A 1 91 ? 14.221 7.565 -9.226 1.00 91.38 91 ASN A O 1
ATOM 728 N N . TYR A 1 92 ? 13.703 7.514 -11.409 1.00 93.06 92 TYR A N 1
ATOM 729 C CA . TYR A 1 92 ? 12.345 8.015 -11.204 1.00 93.06 92 TYR A CA 1
ATOM 730 C C . TYR A 1 92 ? 11.502 7.044 -10.369 1.00 93.06 92 TYR A C 1
ATOM 732 O O . TYR A 1 92 ? 10.794 7.484 -9.461 1.00 93.06 92 TYR A O 1
ATOM 740 N N . TYR A 1 93 ? 11.613 5.737 -10.628 1.00 94.69 93 TYR A N 1
ATOM 741 C CA . TYR A 1 93 ? 10.978 4.717 -9.796 1.00 94.69 93 TYR A CA 1
ATOM 742 C C . TYR A 1 93 ? 11.426 4.844 -8.336 1.00 94.69 93 TYR A C 1
ATOM 744 O O . TYR A 1 93 ? 10.577 4.989 -7.455 1.00 94.69 93 TYR A O 1
ATOM 752 N N . HIS A 1 94 ? 12.739 4.870 -8.076 1.00 93.12 94 HIS A N 1
ATOM 753 C CA . HIS A 1 94 ? 13.268 4.952 -6.712 1.00 93.12 94 HIS A CA 1
ATOM 754 C C . HIS A 1 94 ? 12.793 6.211 -5.983 1.00 93.12 94 HIS A C 1
ATOM 756 O O . HIS A 1 94 ? 12.427 6.139 -4.812 1.00 93.12 94 HIS A O 1
ATOM 762 N N . MET A 1 95 ? 12.700 7.349 -6.677 1.00 94.94 95 MET A N 1
ATOM 763 C CA . MET A 1 95 ? 12.156 8.580 -6.098 1.00 94.94 95 MET A CA 1
ATOM 764 C C . MET A 1 95 ? 10.683 8.421 -5.681 1.00 94.94 95 MET A C 1
ATOM 766 O O . MET A 1 95 ? 10.292 8.833 -4.585 1.00 94.94 95 MET A O 1
ATOM 770 N N . GLN A 1 96 ? 9.845 7.818 -6.534 1.00 95.00 96 GLN A N 1
ATOM 771 C CA . GLN A 1 96 ? 8.437 7.558 -6.197 1.00 95.00 96 GLN A CA 1
ATOM 772 C C . GLN A 1 96 ? 8.303 6.540 -5.062 1.00 95.00 96 GLN A C 1
ATOM 774 O O . GLN A 1 96 ? 7.416 6.673 -4.212 1.00 95.00 96 GLN A O 1
ATOM 779 N N . ARG A 1 97 ? 9.198 5.550 -5.033 1.00 95.56 97 ARG A N 1
ATOM 780 C CA . ARG A 1 97 ? 9.242 4.517 -4.005 1.00 95.56 97 ARG A CA 1
ATOM 781 C C . ARG A 1 97 ? 9.633 5.086 -2.649 1.00 95.56 97 ARG A C 1
ATOM 783 O O . ARG A 1 97 ? 8.918 4.854 -1.681 1.00 95.56 97 ARG A O 1
ATOM 790 N N . GLN A 1 98 ? 10.683 5.901 -2.586 1.00 95.50 98 GLN A N 1
ATOM 791 C CA . GLN A 1 98 ? 11.106 6.574 -1.357 1.00 95.50 98 GLN A CA 1
ATOM 792 C C . GLN A 1 98 ? 9.987 7.458 -0.794 1.00 95.50 98 GLN A C 1
ATOM 794 O O . GLN A 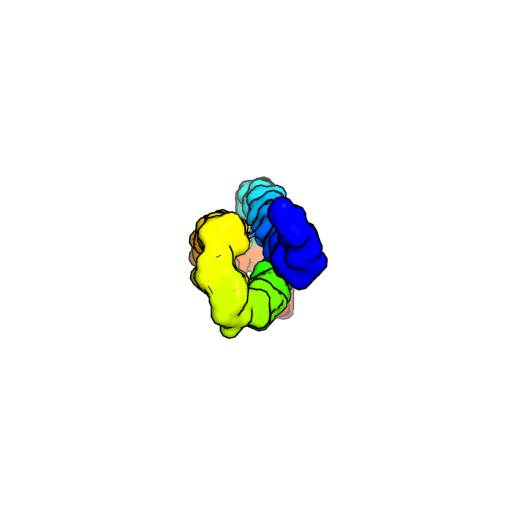1 98 ? 9.709 7.439 0.403 1.00 95.50 98 GLN A O 1
ATOM 799 N N . ARG A 1 99 ? 9.280 8.187 -1.666 1.00 95.56 99 ARG A N 1
ATOM 800 C CA . ARG A 1 99 ? 8.116 8.986 -1.264 1.00 95.56 99 ARG A CA 1
ATOM 801 C C . ARG A 1 99 ? 6.975 8.129 -0.707 1.00 95.56 99 ARG A C 1
ATOM 803 O O . ARG A 1 99 ? 6.252 8.601 0.168 1.00 95.56 99 ARG A O 1
ATOM 810 N N . LEU A 1 100 ? 6.784 6.915 -1.226 1.00 96.69 100 LEU A N 1
ATOM 811 C CA . LEU A 1 100 ? 5.812 5.963 -0.693 1.00 96.69 100 LEU A CA 1
ATOM 812 C C . LEU A 1 100 ? 6.240 5.453 0.686 1.00 96.69 100 LEU A C 1
ATOM 814 O O . LEU A 1 100 ? 5.428 5.529 1.602 1.00 96.69 100 LEU A O 1
ATOM 818 N N . CYS A 1 101 ? 7.499 5.010 0.835 1.00 95.62 101 CYS A N 1
ATOM 819 C CA . CYS A 1 101 ? 8.058 4.549 2.114 1.00 95.62 101 CYS A CA 1
ATOM 820 C C . CYS A 1 101 ? 7.863 5.597 3.201 1.00 95.62 101 CYS A C 1
ATOM 822 O O . CYS A 1 101 ? 7.276 5.302 4.228 1.00 95.62 101 CYS A O 1
ATOM 824 N N . PHE A 1 102 ? 8.246 6.844 2.924 1.00 96.25 102 PHE A N 1
ATOM 825 C CA . PHE A 1 102 ? 8.117 7.929 3.891 1.00 96.25 102 PHE A CA 1
ATOM 826 C C . PHE A 1 102 ? 6.669 8.129 4.369 1.00 96.25 102 PHE A C 1
ATOM 828 O O . PHE A 1 102 ? 6.412 8.358 5.544 1.00 96.25 102 PHE A O 1
ATOM 835 N N . LYS A 1 103 ? 5.686 8.035 3.465 1.00 96.56 103 LYS A N 1
ATOM 836 C CA . LYS A 1 103 ? 4.270 8.134 3.854 1.00 96.56 103 LYS A CA 1
ATOM 837 C C . LYS A 1 103 ? 3.796 6.919 4.650 1.00 96.56 103 LYS A C 1
ATOM 839 O O . LYS A 1 103 ? 2.885 7.082 5.454 1.00 96.56 103 LYS A O 1
ATOM 844 N N . MET A 1 104 ? 4.336 5.733 4.363 1.00 96.25 104 MET A N 1
ATOM 845 C CA . MET A 1 104 ? 4.043 4.508 5.109 1.00 96.25 104 MET A CA 1
ATOM 846 C C . MET A 1 104 ? 4.613 4.606 6.521 1.00 96.25 104 MET A C 1
ATOM 848 O O . MET A 1 104 ? 3.847 4.463 7.455 1.00 96.25 104 MET A O 1
ATOM 852 N N . GLU A 1 105 ? 5.878 5.000 6.678 1.00 95.31 105 GLU A N 1
ATOM 853 C CA . GLU A 1 105 ? 6.515 5.222 7.986 1.00 95.31 105 GLU A CA 1
ATOM 854 C C . GLU A 1 105 ? 5.701 6.195 8.850 1.00 95.31 105 GLU A C 1
ATOM 856 O O . GLU A 1 105 ? 5.315 5.872 9.967 1.00 95.31 105 GLU A O 1
ATOM 861 N N . VAL A 1 106 ? 5.325 7.353 8.293 1.00 95.31 106 VAL A N 1
ATOM 862 C CA . VAL A 1 106 ? 4.476 8.322 9.007 1.00 95.31 106 VAL A CA 1
ATOM 863 C C . VAL A 1 106 ? 3.107 7.732 9.362 1.00 95.31 106 VAL A C 1
ATOM 865 O O . VAL A 1 106 ? 2.540 8.066 10.400 1.00 95.31 106 VAL A O 1
ATOM 868 N N . MET A 1 107 ? 2.533 6.894 8.497 1.00 94.88 107 MET A N 1
ATOM 869 C CA . MET A 1 107 ? 1.262 6.235 8.789 1.00 94.88 107 MET A CA 1
ATOM 870 C C . MET A 1 107 ? 1.420 5.190 9.895 1.00 94.88 107 MET A C 1
ATOM 872 O O . MET A 1 107 ? 0.567 5.138 10.773 1.00 94.88 107 MET A O 1
ATOM 876 N N . ASP A 1 108 ? 2.496 4.410 9.879 1.00 93.88 108 ASP A N 1
ATOM 877 C CA . ASP A 1 108 ? 2.802 3.389 10.881 1.00 93.88 108 ASP A CA 1
ATOM 878 C C . ASP A 1 108 ? 2.968 4.033 12.266 1.00 93.88 108 ASP A C 1
ATOM 880 O O . ASP A 1 108 ? 2.341 3.582 13.225 1.00 93.88 108 ASP A O 1
ATOM 884 N N . ASP A 1 109 ? 3.685 5.161 12.351 1.00 92.81 109 ASP A N 1
ATOM 885 C CA . ASP A 1 109 ? 3.829 5.949 13.585 1.00 92.81 109 ASP A CA 1
ATOM 886 C C . ASP A 1 109 ? 2.473 6.448 14.117 1.00 92.81 109 ASP A C 1
ATOM 888 O O . ASP A 1 109 ? 2.171 6.344 15.309 1.00 92.81 109 ASP A O 1
ATOM 892 N N . ILE A 1 110 ? 1.625 6.984 13.228 1.00 91.38 110 ILE A N 1
ATOM 893 C CA . ILE A 1 110 ? 0.281 7.458 13.590 1.00 91.38 110 ILE A CA 1
ATOM 894 C C . ILE A 1 110 ? -0.587 6.295 14.080 1.00 91.38 110 ILE A C 1
ATOM 896 O O . ILE A 1 110 ? -1.315 6.447 15.062 1.00 91.38 110 ILE A O 1
ATOM 900 N N . LEU A 1 111 ? -0.542 5.150 13.395 1.00 90.00 111 LEU A N 1
ATOM 901 C CA . LEU A 1 111 ? -1.322 3.969 13.756 1.00 90.00 111 LEU A CA 1
ATOM 902 C C . LEU A 1 111 ? -0.898 3.411 15.110 1.00 90.00 111 LEU A C 1
ATOM 904 O O . LEU A 1 111 ? -1.781 3.109 15.910 1.00 90.00 111 LEU A O 1
ATOM 908 N N . GLY A 1 112 ? 0.409 3.325 15.374 1.00 87.81 112 GLY A N 1
ATOM 909 C CA . GLY A 1 112 ? 0.946 2.880 16.659 1.00 87.81 112 GLY A CA 1
ATOM 910 C C . GLY A 1 112 ? 0.378 3.703 17.814 1.00 87.81 112 GLY A C 1
ATOM 911 O O . GLY A 1 112 ? -0.341 3.167 18.656 1.00 87.81 112 GLY A O 1
ATOM 912 N N . GLY A 1 113 ? 0.584 5.025 17.787 1.00 86.31 113 GLY A N 1
ATOM 913 C CA . GLY A 1 113 ? 0.112 5.900 18.867 1.00 86.31 113 GLY A CA 1
ATOM 914 C C . GLY A 1 113 ? -1.413 5.941 18.999 1.00 86.31 113 GLY A C 1
ATOM 915 O O . GLY A 1 113 ? -1.958 5.902 20.099 1.00 86.31 113 GLY A O 1
ATOM 916 N N . MET A 1 114 ? -2.142 5.965 17.880 1.00 82.38 114 MET A N 1
ATOM 917 C CA . MET A 1 114 ? -3.603 6.009 17.942 1.00 82.38 114 MET A CA 1
ATOM 918 C C . MET A 1 114 ? -4.224 4.715 18.461 1.00 82.38 114 MET A C 1
ATOM 920 O O . MET A 1 114 ? -5.244 4.758 19.152 1.00 82.38 114 MET A O 1
ATOM 924 N N . MET A 1 115 ? -3.673 3.563 18.086 1.00 78.88 115 MET A N 1
ATOM 925 C CA . MET A 1 115 ? -4.214 2.287 18.532 1.00 78.88 115 MET A CA 1
ATOM 926 C C . MET A 1 115 ? -3.928 2.048 20.009 1.00 78.88 115 MET A C 1
ATOM 928 O O . MET A 1 115 ? -4.811 1.525 20.682 1.00 78.88 115 MET A O 1
ATOM 932 N N . GLU A 1 116 ? -2.781 2.485 20.534 1.00 79.62 116 GLU A N 1
ATOM 933 C CA . GLU A 1 116 ? -2.528 2.512 21.982 1.00 79.62 116 GLU A CA 1
ATOM 934 C C . GLU A 1 116 ? -3.651 3.264 22.715 1.00 79.62 116 GLU A C 1
ATOM 936 O O . GLU A 1 116 ? -4.355 2.674 23.541 1.00 79.62 116 GLU A O 1
ATOM 941 N N . ASP A 1 117 ? -3.940 4.503 22.300 1.00 79.75 117 ASP A N 1
ATOM 942 C CA . ASP A 1 117 ? -5.003 5.324 22.893 1.00 79.75 117 ASP A CA 1
ATOM 943 C C . ASP A 1 117 ? -6.389 4.659 22.819 1.00 79.75 117 ASP A C 1
ATOM 945 O O . ASP A 1 117 ? -7.191 4.739 23.757 1.00 79.75 117 ASP A O 1
ATOM 949 N N . LEU A 1 118 ? -6.702 4.007 21.696 1.00 74.56 118 LEU A N 1
ATOM 950 C CA . LEU A 1 118 ? -7.999 3.369 21.459 1.00 74.56 118 LEU A CA 1
ATOM 951 C C . LEU A 1 118 ? -8.174 2.047 22.190 1.00 74.56 118 LEU A C 1
ATOM 953 O O . LEU A 1 118 ? -9.289 1.711 22.591 1.00 74.56 118 LEU A O 1
ATOM 957 N N . LEU A 1 119 ? -7.103 1.282 22.351 1.00 73.06 119 LEU A N 1
ATOM 958 C CA . LEU A 1 119 ? -7.136 0.027 23.086 1.00 73.06 119 LEU A CA 1
ATOM 959 C C . LEU A 1 119 ? -7.210 0.290 24.593 1.00 73.06 119 LEU A C 1
ATOM 961 O O . LEU A 1 119 ? -7.907 -0.441 25.301 1.00 73.06 119 LEU A O 1
ATOM 965 N N . GLU A 1 120 ? -6.572 1.356 25.076 1.00 77.56 120 GLU A N 1
ATOM 966 C CA . GLU A 1 120 ? -6.625 1.764 26.481 1.00 77.56 120 GLU A CA 1
ATOM 967 C C . GLU A 1 120 ? -7.956 2.433 26.845 1.00 77.56 120 GLU A C 1
ATOM 969 O O . GLU A 1 120 ? -8.599 2.038 27.818 1.00 77.56 120 GLU A O 1
ATOM 974 N N . ASN A 1 121 ? -8.425 3.385 26.031 1.00 73.44 121 ASN A N 1
ATOM 975 C CA . ASN A 1 121 ? -9.562 4.249 26.383 1.00 73.44 121 ASN A CA 1
ATOM 976 C C . ASN A 1 121 ? -10.854 3.951 25.602 1.00 73.44 121 ASN A C 1
ATOM 978 O O . ASN A 1 121 ? -11.896 4.561 25.853 1.00 73.44 121 ASN A O 1
ATOM 982 N N . GLY A 1 122 ? -10.813 3.041 24.628 1.00 69.56 122 GLY A N 1
ATOM 983 C CA . GLY A 1 122 ? -11.968 2.687 23.808 1.00 69.56 122 GLY A CA 1
ATOM 984 C C . GLY A 1 122 ? -12.961 1.775 24.523 1.00 69.56 122 GLY A C 1
ATOM 985 O O . GLY A 1 122 ? -12.593 0.896 25.305 1.00 69.56 122 GLY A O 1
ATOM 986 N N . SER A 1 123 ? -14.239 1.939 24.179 1.00 78.12 123 SER A N 1
ATOM 987 C CA . SER A 1 123 ? -15.367 1.139 24.673 1.00 78.12 123 SER A CA 1
ATOM 988 C C . SER A 1 123 ? -15.519 -0.220 23.972 1.00 78.12 123 SER A C 1
ATOM 990 O O . SER A 1 123 ? -16.621 -0.757 23.914 1.00 78.12 123 SER A O 1
ATOM 992 N N . PHE A 1 124 ? -14.442 -0.746 23.388 1.00 82.25 124 PHE A N 1
ATOM 993 C CA . PHE A 1 124 ? -14.435 -2.041 22.708 1.00 82.25 124 PHE A CA 1
ATOM 994 C C . PHE A 1 124 ? -14.413 -3.197 23.705 1.00 82.25 124 PHE A C 1
ATOM 996 O O . PHE A 1 124 ? -13.854 -3.074 24.797 1.00 82.25 124 PHE A O 1
ATOM 1003 N N . GLU A 1 125 ? -14.973 -4.336 23.307 1.00 86.62 125 GLU A N 1
ATOM 1004 C CA . GLU A 1 125 ? -14.829 -5.575 24.069 1.00 86.62 125 GLU A CA 1
ATOM 1005 C C . GLU A 1 125 ? -13.378 -6.071 24.025 1.00 86.62 125 GLU A C 1
ATOM 1007 O O . GLU A 1 125 ? -12.657 -5.843 23.054 1.00 86.62 125 GLU A O 1
ATOM 1012 N N . GLU A 1 126 ? -12.945 -6.793 25.059 1.00 86.50 126 GLU A N 1
ATOM 1013 C CA . GLU A 1 126 ? -11.550 -7.241 25.178 1.00 86.50 126 GLU A CA 1
ATOM 1014 C C . GLU A 1 126 ? -11.117 -8.153 24.017 1.00 86.50 126 GLU A C 1
ATOM 1016 O O . GLU A 1 126 ? -9.996 -8.064 23.522 1.00 86.50 126 GLU A O 1
ATOM 1021 N N . THR A 1 127 ? -12.032 -8.982 23.513 1.00 87.38 127 THR A N 1
ATOM 1022 C CA . THR A 1 127 ? -11.810 -9.830 22.332 1.00 87.38 127 THR A CA 1
ATOM 1023 C C . THR A 1 127 ? -11.542 -9.002 21.076 1.00 87.38 127 THR A C 1
ATOM 1025 O O . THR A 1 127 ? -10.611 -9.297 20.331 1.00 87.38 127 THR A O 1
ATOM 1028 N N . GLN A 1 128 ? -12.309 -7.929 20.869 1.00 87.06 128 GLN A N 1
ATOM 1029 C CA . GLN A 1 128 ? -12.144 -7.005 19.744 1.00 87.06 128 GLN A CA 1
ATOM 1030 C C . GLN A 1 128 ? -10.840 -6.216 19.870 1.00 87.06 128 GLN A C 1
ATOM 1032 O O . GLN A 1 128 ? -10.137 -6.015 18.881 1.00 87.06 128 GLN A O 1
ATOM 1037 N N . LYS A 1 129 ? -10.486 -5.794 21.091 1.00 87.06 129 LYS A N 1
ATOM 1038 C CA . LYS A 1 129 ? -9.196 -5.156 21.377 1.00 87.06 129 LYS A CA 1
ATOM 1039 C C . LYS A 1 129 ? -8.036 -6.079 21.018 1.00 87.06 129 LYS A C 1
ATOM 1041 O O . LYS A 1 129 ? -7.100 -5.637 20.359 1.00 87.06 129 LYS A O 1
ATOM 1046 N N . GLN A 1 130 ? -8.110 -7.353 21.395 1.00 87.94 130 GLN A N 1
ATOM 1047 C CA . GLN A 1 130 ? -7.067 -8.325 21.079 1.00 87.94 130 GLN A CA 1
ATOM 1048 C C . GLN A 1 130 ? -6.945 -8.584 19.571 1.00 87.94 130 GLN A C 1
ATOM 1050 O O . GLN A 1 130 ? -5.834 -8.609 19.050 1.00 87.94 130 GLN A O 1
ATOM 1055 N N . GLU A 1 131 ? -8.065 -8.728 18.859 1.00 89.56 131 GLU A N 1
ATOM 1056 C CA . GLU A 1 131 ? -8.061 -8.888 17.399 1.00 89.56 131 GLU A CA 1
ATOM 1057 C C . GLU A 1 131 ? -7.430 -7.674 16.703 1.00 89.56 131 GLU A C 1
ATOM 1059 O O . GLU A 1 131 ? -6.579 -7.819 15.826 1.00 89.56 131 GLU A O 1
ATOM 1064 N N . MET A 1 132 ? -7.792 -6.469 17.145 1.00 88.19 132 MET A N 1
ATOM 1065 C CA . MET A 1 132 ? -7.224 -5.222 16.640 1.00 88.19 132 MET A CA 1
ATOM 1066 C C . MET A 1 132 ? -5.728 -5.075 16.943 1.00 88.19 132 MET A C 1
ATOM 1068 O O . MET A 1 132 ? -5.005 -4.588 16.077 1.00 88.19 132 MET A O 1
ATOM 1072 N N . ARG A 1 133 ? -5.255 -5.516 18.119 1.00 88.19 133 ARG A N 1
ATOM 1073 C CA . ARG A 1 133 ? -3.818 -5.575 18.453 1.00 88.19 133 ARG A CA 1
ATOM 1074 C C . ARG A 1 133 ? -3.075 -6.482 17.484 1.00 88.19 133 ARG A C 1
ATOM 1076 O O . ARG A 1 133 ? -2.152 -6.037 16.821 1.00 88.19 133 ARG A O 1
ATOM 1083 N N . THR A 1 134 ? -3.542 -7.718 17.323 1.00 89.69 134 THR A N 1
ATOM 1084 C CA . THR A 1 134 ? -2.910 -8.680 16.413 1.00 89.69 134 THR A CA 1
ATOM 1085 C C . THR A 1 134 ? -2.904 -8.185 14.965 1.00 89.69 134 THR A C 1
ATOM 1087 O O . THR A 1 134 ? -1.913 -8.359 14.260 1.00 89.69 134 THR A O 1
ATOM 1090 N N . ALA A 1 135 ? -3.985 -7.542 14.514 1.00 89.56 135 ALA A N 1
ATOM 1091 C CA . ALA A 1 135 ? -4.041 -6.955 13.179 1.00 89.56 135 ALA A CA 1
ATOM 1092 C C . ALA A 1 135 ? -3.080 -5.768 13.013 1.00 89.56 135 ALA A C 1
ATOM 1094 O O . ALA A 1 135 ? -2.490 -5.623 11.943 1.00 89.56 135 ALA A O 1
ATOM 1095 N N . LEU A 1 136 ? -2.922 -4.932 14.043 1.00 88.56 136 LEU A N 1
ATOM 1096 C CA . LEU A 1 136 ? -1.962 -3.831 14.045 1.00 88.56 136 LEU A CA 1
ATOM 1097 C C . LEU A 1 136 ? -0.526 -4.352 13.998 1.00 88.56 136 LEU A C 1
ATOM 1099 O O . LEU A 1 136 ? 0.219 -3.925 13.124 1.00 88.56 136 LEU A O 1
ATOM 1103 N N . ASP A 1 137 ? -0.173 -5.303 14.864 1.00 88.44 137 ASP A N 1
ATOM 1104 C CA . ASP A 1 137 ? 1.171 -5.888 14.920 1.00 88.44 137 ASP A CA 1
ATOM 1105 C C . ASP A 1 137 ? 1.563 -6.461 13.549 1.00 88.44 137 ASP A C 1
ATOM 1107 O O . ASP A 1 137 ? 2.590 -6.096 12.982 1.00 88.44 137 ASP A O 1
ATOM 1111 N N . ALA A 1 138 ? 0.672 -7.253 12.940 1.00 88.56 138 ALA A N 1
ATOM 1112 C CA . ALA A 1 138 ? 0.875 -7.802 11.598 1.00 88.56 138 ALA A CA 1
ATOM 1113 C C . ALA A 1 138 ? 0.935 -6.732 10.491 1.00 88.56 138 ALA A C 1
ATOM 1115 O O . ALA A 1 138 ? 1.458 -6.983 9.410 1.00 88.56 138 ALA A O 1
ATOM 1116 N N . THR A 1 139 ? 0.356 -5.554 10.727 1.00 88.06 139 THR A N 1
ATOM 1117 C CA . THR A 1 139 ? 0.385 -4.423 9.791 1.00 88.06 139 THR A CA 1
ATOM 1118 C C . THR A 1 139 ? 1.656 -3.589 9.938 1.00 88.06 139 THR A C 1
ATOM 1120 O O . THR A 1 139 ? 2.050 -2.929 8.978 1.00 88.06 139 THR A O 1
ATOM 1123 N N . MET A 1 140 ? 2.300 -3.599 11.107 1.00 84.88 140 MET A N 1
ATOM 1124 C CA . MET A 1 140 ? 3.555 -2.885 11.357 1.00 84.88 140 MET A CA 1
ATOM 1125 C C . MET A 1 140 ? 4.783 -3.656 10.836 1.00 84.88 140 MET A C 1
ATOM 1127 O O . MET A 1 140 ? 5.770 -3.022 10.468 1.00 84.88 140 MET A O 1
ATOM 1131 N N . GLU A 1 141 ? 4.704 -4.986 10.710 1.00 72.38 141 GLU A N 1
ATOM 1132 C CA . GLU A 1 141 ? 5.704 -5.847 10.030 1.00 72.38 141 GLU A CA 1
ATOM 1133 C C . GLU A 1 141 ? 5.723 -5.687 8.484 1.00 72.38 141 GLU A C 1
ATOM 1135 O O . GLU A 1 141 ? 6.800 -5.808 7.849 1.00 72.38 141 GLU A O 1
#

Foldseek 3Di:
DPPPVVVVVLVVLLVVLLVLLVVLVVLLVVLVVVVVVCLVCVLVDDLVVVLVSLVSLVVSVVSLVVSVVSVVVSCPDVVLVPDPVSVVSVVSSVVSSVVSVVSLVVVLVVLVVSLVVCLVPHPDDPVSNVVSVVSSVVSSD

Secondary structure (DSSP, 8-state):
----HHHHHHHHHHHHHHHHHHHHHHHHHHHHHHHHHHGGGGGGS-HHHHHHHHHHHHHHHHHHHHHHHHHHHHHT-HHHHT-HHHHHHHHHHHHHHHHHHHHHHHHHHHHHHHHHHHHHH----HHHHHHHHHHHHHHH-

Radius of gyration: 19.53 Å; chains: 1; bounding box: 42×21×61 Å